Protein AF-A0A9D6M4X8-F1 (afdb_monomer)

Nearest PDB structures (foldseek):
  9fea-assembly1_B  TM=7.790E-01  e=9.317E-05  Aquifex aeolicus VF5
  6q9k-assembly1_B  TM=7.749E-01  e=8.743E-05  Aquifex aeolicus VF5
  9fdv-assembly1_D  TM=7.765E-01  e=2.925E-04  Aquifex aeolicus VF5
  6saq-assembly1_B  TM=7.655E-01  e=7.587E-04  Aquifex aeolicus VF5
  9fij-assembly1_B  TM=6.099E-01  e=2.925E-04  Aquifex aeolicus VF5

Structure (mmCIF, N/CA/C/O backbone):
data_AF-A0A9D6M4X8-F1
#
_entry.id   AF-A0A9D6M4X8-F1
#
loop_
_atom_site.group_PDB
_atom_site.id
_atom_site.type_symbol
_atom_site.label_atom_id
_atom_site.label_alt_id
_atom_site.label_comp_id
_atom_site.label_asym_id
_atom_site.label_entity_id
_atom_site.label_seq_id
_atom_site.pdbx_PDB_ins_code
_atom_site.Cartn_x
_atom_site.Cartn_y
_atom_site.Cartn_z
_atom_site.occupancy
_atom_site.B_iso_or_equiv
_atom_site.auth_seq_id
_atom_site.auth_comp_id
_atom_site.auth_asym_id
_atom_site.auth_atom_id
_atom_site.pdbx_PDB_model_num
ATOM 1 N N . MET A 1 1 ? 18.878 3.592 -9.460 1.00 72.81 1 MET A N 1
ATOM 2 C CA . MET A 1 1 ? 18.125 2.323 -9.437 1.00 72.81 1 MET A CA 1
ATOM 3 C C . MET A 1 1 ? 16.882 2.547 -10.266 1.00 72.81 1 MET A C 1
ATOM 5 O O . MET A 1 1 ? 16.084 3.409 -9.906 1.00 72.81 1 MET A O 1
ATOM 9 N N . LYS A 1 2 ? 16.748 1.809 -11.372 1.00 79.19 2 LYS A N 1
ATOM 10 C CA . LYS A 1 2 ? 15.579 1.917 -12.241 1.00 79.19 2 LYS A CA 1
ATOM 11 C C . LYS A 1 2 ? 14.347 1.448 -11.475 1.00 79.19 2 LYS A C 1
ATOM 13 O O . LYS A 1 2 ? 14.384 0.386 -10.856 1.00 79.19 2 LYS A O 1
ATOM 18 N N . VAL A 1 3 ? 13.289 2.245 -11.506 1.00 86.50 3 VAL A N 1
ATOM 19 C CA . VAL A 1 3 ? 12.019 1.927 -10.846 1.00 86.50 3 VAL A CA 1
ATOM 20 C C . VAL A 1 3 ? 10.946 1.694 -11.895 1.00 86.50 3 VAL A C 1
ATOM 22 O O . VAL A 1 3 ? 10.980 2.311 -12.953 1.00 86.50 3 VAL A O 1
ATOM 25 N N . LEU A 1 4 ? 9.989 0.818 -11.619 1.00 89.12 4 LEU A N 1
ATOM 26 C CA . LEU A 1 4 ? 8.784 0.695 -12.436 1.00 89.12 4 LEU A CA 1
ATOM 27 C C . LEU A 1 4 ? 7.808 1.831 -12.112 1.00 89.12 4 LEU A C 1
ATOM 29 O O . LEU A 1 4 ? 7.260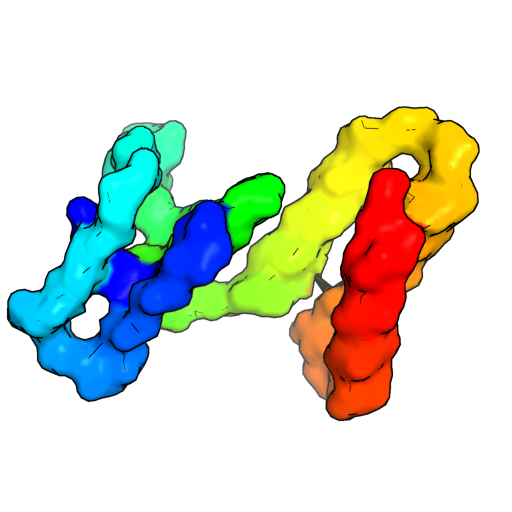 2.463 -13.011 1.00 89.12 4 LEU A O 1
ATOM 33 N N . PHE A 1 5 ? 7.615 2.092 -10.819 1.00 90.81 5 PHE A N 1
ATOM 34 C CA . PHE A 1 5 ? 6.752 3.149 -10.308 1.00 90.81 5 PHE A CA 1
ATOM 35 C C . PHE A 1 5 ? 7.309 3.682 -8.984 1.00 90.81 5 PHE A C 1
ATOM 37 O O . PHE A 1 5 ? 7.840 2.914 -8.183 1.00 90.81 5 PHE A O 1
ATOM 44 N N . SER A 1 6 ? 7.178 4.977 -8.730 1.00 90.56 6 SER A N 1
ATOM 45 C CA . SER A 1 6 ? 7.515 5.604 -7.454 1.00 90.56 6 SER A CA 1
ATOM 46 C C . SER A 1 6 ? 6.568 6.765 -7.188 1.00 90.56 6 SER A C 1
ATOM 48 O O . SER A 1 6 ? 6.285 7.531 -8.103 1.00 90.56 6 SER A O 1
ATOM 50 N N . SER A 1 7 ? 6.128 6.906 -5.940 1.00 90.31 7 SER A N 1
ATOM 51 C CA . SER A 1 7 ? 5.439 8.099 -5.427 1.00 90.31 7 SER A CA 1
ATOM 52 C C . SER A 1 7 ? 6.212 8.772 -4.291 1.00 90.31 7 SER A C 1
ATOM 54 O O . SER A 1 7 ? 5.628 9.432 -3.434 1.00 90.31 7 SER A O 1
ATOM 56 N N . TRP A 1 8 ? 7.511 8.494 -4.211 1.00 89.88 8 TRP A N 1
ATOM 57 C CA . TRP A 1 8 ? 8.339 8.858 -3.075 1.00 89.88 8 TRP A CA 1
ATOM 58 C C . TRP A 1 8 ? 8.512 10.377 -2.946 1.00 89.88 8 TRP A C 1
ATOM 60 O O . TRP A 1 8 ? 8.930 11.019 -3.904 1.00 89.88 8 TRP A O 1
ATOM 70 N N . ASN A 1 9 ? 8.267 10.932 -1.753 1.00 87.38 9 ASN A N 1
ATOM 71 C CA . ASN A 1 9 ? 8.346 12.374 -1.465 1.00 87.38 9 ASN A CA 1
ATOM 72 C C . ASN A 1 9 ? 7.529 13.231 -2.453 1.00 87.38 9 ASN A C 1
ATOM 74 O O . ASN A 1 9 ? 8.021 14.246 -2.939 1.00 87.38 9 ASN A O 1
ATOM 78 N N . ASP A 1 10 ? 6.313 12.790 -2.782 1.00 85.50 10 ASP A N 1
ATOM 79 C CA . ASP A 1 10 ? 5.391 13.470 -3.705 1.00 85.50 10 ASP A CA 1
ATOM 80 C C . ASP A 1 10 ? 5.885 13.570 -5.165 1.00 85.50 10 ASP A C 1
ATOM 82 O O . ASP A 1 10 ? 5.215 14.151 -6.022 1.00 85.50 10 ASP A O 1
ATOM 86 N N . GLU A 1 11 ? 7.018 12.945 -5.496 1.00 87.50 11 GLU A N 1
ATOM 87 C CA . GLU A 1 11 ? 7.514 12.839 -6.865 1.00 87.50 11 GLU A CA 1
ATOM 88 C C . GLU A 1 11 ? 7.020 11.543 -7.515 1.00 87.50 11 GLU A C 1
ATOM 90 O O . GLU A 1 11 ? 7.431 10.430 -7.163 1.00 87.50 11 GLU A O 1
ATOM 95 N N . ILE A 1 12 ? 6.139 11.694 -8.507 1.00 89.56 12 ILE A N 1
ATOM 96 C CA . ILE A 1 12 ? 5.613 10.573 -9.284 1.00 89.56 12 ILE A CA 1
ATOM 97 C C . ILE A 1 12 ? 6.565 10.240 -10.434 1.00 89.56 12 ILE A C 1
ATOM 99 O O . ILE A 1 12 ? 6.797 11.046 -11.338 1.00 89.56 12 ILE A O 1
ATOM 103 N N . ILE A 1 13 ? 7.066 9.007 -10.433 1.00 89.94 13 ILE A N 1
ATOM 104 C CA . ILE A 1 13 ? 7.772 8.402 -11.562 1.00 89.94 13 ILE A CA 1
ATOM 105 C C . ILE A 1 13 ? 6.980 7.183 -11.985 1.00 89.94 13 ILE A C 1
ATOM 107 O O . ILE A 1 13 ? 6.790 6.260 -11.201 1.00 89.94 13 ILE A O 1
ATOM 111 N N . ASP A 1 14 ? 6.554 7.171 -13.238 1.00 90.50 14 ASP A N 1
ATOM 112 C CA . ASP A 1 14 ? 5.807 6.070 -13.818 1.00 90.50 14 ASP A CA 1
ATOM 113 C C . ASP A 1 14 ? 6.475 5.640 -15.122 1.00 90.50 14 ASP A C 1
ATOM 115 O O . ASP A 1 14 ? 6.465 6.372 -16.112 1.00 90.50 14 ASP A O 1
ATOM 119 N N . ASN A 1 15 ? 7.099 4.466 -15.095 1.00 89.44 15 ASN A N 1
ATOM 120 C CA . ASN A 1 15 ? 7.742 3.855 -16.253 1.00 89.44 15 ASN A CA 1
ATOM 121 C C . ASN A 1 15 ? 6.905 2.683 -16.807 1.00 89.44 15 ASN A C 1
ATOM 123 O O . ASN A 1 15 ? 7.390 1.917 -17.646 1.00 89.44 15 ASN A O 1
ATOM 127 N N . ARG A 1 16 ? 5.652 2.509 -16.356 1.00 87.69 16 ARG A N 1
ATOM 128 C CA . ARG A 1 16 ? 4.757 1.464 -16.872 1.00 87.69 16 ARG A CA 1
ATOM 129 C C . ARG A 1 16 ? 4.503 1.697 -18.363 1.00 87.69 16 ARG A C 1
ATOM 131 O O . ARG A 1 16 ? 4.151 2.793 -18.783 1.00 87.69 16 ARG A O 1
ATOM 138 N N . GLY A 1 17 ? 4.700 0.658 -19.173 1.00 83.69 17 GLY A N 1
ATOM 139 C CA . GLY A 1 17 ? 4.539 0.731 -20.630 1.00 83.69 17 GLY A CA 1
ATOM 140 C C . GLY A 1 17 ? 5.670 1.447 -21.380 1.00 83.69 17 GLY A C 1
ATOM 141 O O . GLY A 1 17 ? 5.636 1.485 -22.608 1.00 83.69 17 GLY A O 1
ATOM 142 N N . ALA A 1 18 ? 6.679 1.978 -20.682 1.00 83.75 18 ALA A N 1
ATOM 143 C CA . ALA A 1 18 ? 7.870 2.551 -21.301 1.00 83.75 18 ALA A CA 1
ATOM 144 C C . ALA A 1 18 ? 8.934 1.475 -21.566 1.00 83.75 18 ALA A C 1
ATOM 146 O O . ALA A 1 18 ? 9.047 0.491 -20.829 1.00 83.75 18 ALA A O 1
ATOM 147 N N . ASP A 1 19 ? 9.762 1.695 -22.589 1.00 81.00 19 ASP A N 1
ATOM 148 C CA . ASP A 1 19 ? 10.882 0.808 -22.902 1.00 81.00 19 ASP A CA 1
ATOM 149 C C . ASP A 1 19 ? 11.875 0.741 -21.717 1.00 81.00 19 ASP A C 1
ATOM 151 O O . ASP A 1 19 ? 12.276 1.801 -21.215 1.00 81.00 19 ASP A O 1
ATOM 155 N N . PRO A 1 20 ? 12.315 -0.455 -21.271 1.00 77.06 20 PRO A N 1
ATOM 156 C CA . PRO A 1 20 ? 13.246 -0.620 -20.147 1.00 77.06 20 PRO A CA 1
ATOM 157 C C . PRO A 1 20 ? 14.561 0.164 -20.260 1.00 77.06 20 PRO A C 1
ATOM 159 O O . PRO A 1 20 ? 15.181 0.498 -19.240 1.00 77.06 20 PRO A O 1
ATOM 162 N N . ALA A 1 21 ? 15.018 0.485 -21.472 1.00 79.88 21 ALA A N 1
ATOM 163 C CA . ALA A 1 21 ? 16.195 1.321 -21.690 1.00 79.88 21 ALA A CA 1
ATOM 164 C C . ALA A 1 21 ? 15.966 2.778 -21.250 1.00 79.88 21 ALA A C 1
ATOM 166 O O . ALA A 1 21 ? 16.912 3.427 -20.809 1.00 79.88 21 ALA A O 1
ATOM 167 N N . SER A 1 22 ? 14.720 3.255 -21.299 1.00 82.06 22 SER A N 1
ATOM 168 C CA . SER A 1 22 ? 14.314 4.641 -21.017 1.00 82.06 22 SER A CA 1
ATOM 169 C C . SER A 1 22 ? 13.900 4.914 -19.566 1.00 82.06 22 SER A C 1
ATOM 171 O O . SER A 1 22 ? 13.601 6.057 -19.219 1.00 82.06 22 SER A O 1
ATOM 173 N N . TRP A 1 23 ? 13.873 3.884 -18.713 1.00 83.88 23 TRP A N 1
ATOM 174 C CA . TRP A 1 23 ? 13.391 4.009 -17.338 1.00 83.88 23 TRP A CA 1
ATOM 175 C C . TRP A 1 23 ? 14.210 5.008 -16.529 1.00 83.88 23 TRP A C 1
ATOM 177 O O . TRP A 1 23 ? 15.435 4.899 -16.426 1.00 83.88 23 TRP A O 1
ATOM 187 N N . LYS A 1 24 ? 13.493 5.947 -15.911 1.00 78.62 24 LYS A N 1
ATOM 188 C CA . LYS A 1 24 ? 14.061 6.929 -14.990 1.00 78.62 24 LYS A CA 1
ATOM 189 C C . LYS A 1 24 ? 14.428 6.275 -13.657 1.00 78.62 24 LYS A C 1
ATOM 191 O O . LYS A 1 24 ? 13.724 5.389 -13.167 1.00 78.62 24 LYS A O 1
ATOM 196 N N . ASP A 1 25 ? 15.522 6.740 -13.066 1.00 77.75 25 ASP A N 1
ATOM 197 C CA . ASP A 1 25 ? 15.905 6.389 -11.701 1.00 77.75 25 ASP A CA 1
ATOM 198 C C . ASP A 1 25 ? 15.048 7.149 -10.678 1.00 77.75 25 ASP A C 1
ATOM 200 O O . ASP A 1 25 ? 14.690 8.304 -10.904 1.00 77.75 25 ASP A O 1
ATOM 204 N N . ALA A 1 26 ? 14.760 6.527 -9.528 1.00 69.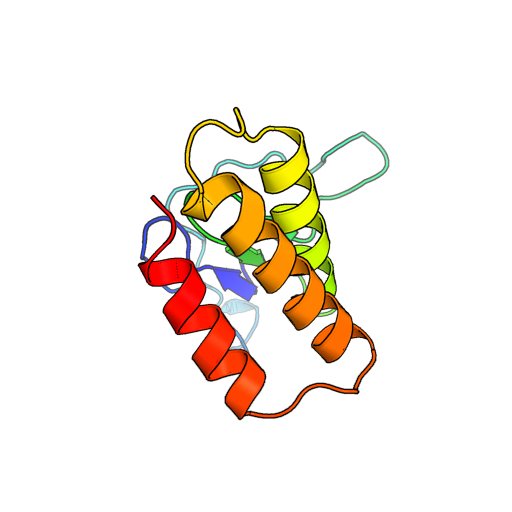31 26 ALA A N 1
ATOM 205 C CA . ALA A 1 26 ? 14.160 7.245 -8.404 1.00 69.31 26 ALA A CA 1
ATOM 206 C C . ALA A 1 26 ? 15.187 8.201 -7.751 1.00 69.31 26 ALA A C 1
ATOM 208 O O . ALA A 1 26 ? 16.278 7.750 -7.388 1.00 69.31 26 ALA A O 1
ATOM 209 N N . PRO A 1 27 ? 14.862 9.495 -7.571 1.00 62.69 27 PRO A N 1
ATOM 210 C CA . PRO A 1 27 ? 15.845 10.543 -7.283 1.00 62.69 27 PRO A CA 1
ATOM 211 C C . PRO A 1 27 ? 16.416 10.553 -5.858 1.00 62.69 27 PRO A C 1
ATOM 213 O O . PRO A 1 27 ? 17.433 11.204 -5.636 1.00 62.69 27 PRO A O 1
ATOM 216 N N . VAL A 1 28 ? 15.831 9.844 -4.882 1.00 61.62 28 VAL A N 1
ATOM 217 C CA . VAL A 1 28 ? 16.180 10.087 -3.463 1.00 61.62 28 VAL A CA 1
ATOM 218 C C . VAL A 1 28 ? 16.414 8.822 -2.626 1.00 61.62 28 VAL A C 1
ATOM 220 O O . VAL A 1 28 ? 17.025 8.903 -1.559 1.00 61.62 28 VAL A O 1
ATOM 223 N N . LEU A 1 29 ? 16.023 7.630 -3.090 1.00 66.50 29 LEU A N 1
ATOM 224 C CA . LEU A 1 29 ? 16.092 6.429 -2.251 1.00 66.50 29 LEU A CA 1
ATOM 225 C C . LEU A 1 29 ? 17.311 5.546 -2.546 1.00 66.50 29 LEU A C 1
ATOM 227 O O . LEU A 1 29 ? 17.360 4.818 -3.538 1.00 66.50 29 LEU A O 1
ATOM 231 N N . LYS A 1 30 ? 18.284 5.562 -1.628 1.00 71.50 30 LYS A N 1
ATOM 232 C CA . LYS A 1 30 ? 19.374 4.576 -1.565 1.00 71.50 30 LYS A CA 1
ATOM 233 C C . LYS A 1 30 ? 18.933 3.376 -0.728 1.00 71.50 30 LYS A C 1
ATOM 235 O O . LYS A 1 30 ? 19.380 3.211 0.403 1.00 71.50 30 LYS A O 1
ATOM 240 N N . LEU A 1 31 ? 18.028 2.563 -1.267 1.00 72.00 31 LEU A N 1
ATOM 241 C CA . LEU A 1 31 ? 17.767 1.249 -0.680 1.00 72.00 31 LEU A CA 1
ATOM 242 C C . LEU A 1 31 ? 18.924 0.300 -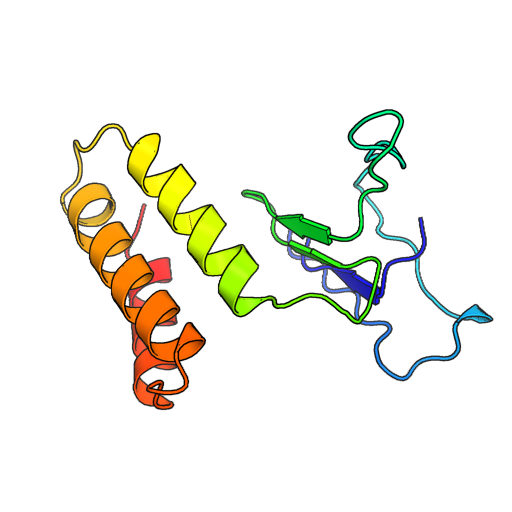1.015 1.00 72.00 31 LEU A C 1
ATOM 244 O O . LEU A 1 31 ? 19.460 0.375 -2.126 1.00 72.00 31 LEU A O 1
ATOM 248 N N . PRO A 1 32 ? 19.315 -0.595 -0.092 1.00 73.69 32 PRO A N 1
ATOM 249 C CA . PRO A 1 32 ? 20.152 -1.725 -0.465 1.00 73.69 32 PRO A CA 1
ATOM 250 C C . PRO A 1 32 ? 19.415 -2.572 -1.513 1.00 73.69 32 PRO A C 1
ATOM 252 O O . PRO A 1 32 ? 18.189 -2.647 -1.510 1.00 73.69 32 PRO A O 1
ATOM 255 N N . ALA A 1 33 ? 20.149 -3.199 -2.432 1.00 70.06 33 ALA A N 1
ATOM 256 C CA . ALA A 1 33 ? 19.537 -4.088 -3.427 1.00 70.06 33 ALA A CA 1
ATOM 257 C C . ALA A 1 33 ? 18.916 -5.341 -2.775 1.00 70.06 33 ALA A C 1
ATOM 259 O O . ALA A 1 33 ? 17.943 -5.905 -3.276 1.00 70.06 33 ALA A O 1
ATOM 260 N N . GLU A 1 34 ? 19.464 -5.729 -1.627 1.00 76.31 34 GLU A N 1
ATOM 261 C CA . GLU A 1 34 ? 19.138 -6.928 -0.867 1.00 76.31 34 GLU A CA 1
ATOM 262 C C . GLU A 1 34 ? 18.571 -6.528 0.500 1.00 76.31 34 GLU A C 1
ATOM 264 O O . GLU A 1 34 ? 19.137 -5.680 1.196 1.00 76.31 34 GLU A O 1
ATOM 269 N N . PHE A 1 35 ? 17.439 -7.123 0.877 1.00 77.06 35 PHE A N 1
ATOM 270 C CA . PHE A 1 35 ? 16.904 -7.039 2.238 1.00 77.06 35 PHE A CA 1
ATOM 271 C C . PHE A 1 35 ? 17.688 -7.970 3.172 1.00 77.06 35 PHE A C 1
ATOM 273 O O . PHE A 1 35 ? 18.075 -7.587 4.274 1.00 77.06 35 PHE A O 1
ATOM 280 N N . ASP A 1 36 ? 17.976 -9.172 2.679 1.00 79.88 36 ASP A N 1
ATOM 281 C CA . ASP A 1 36 ? 18.919 -10.136 3.233 1.00 79.88 36 ASP A CA 1
ATOM 282 C C . ASP A 1 36 ? 19.610 -10.882 2.074 1.00 79.88 36 ASP A C 1
ATOM 284 O O . ASP A 1 36 ? 19.287 -10.655 0.908 1.00 79.88 36 ASP A O 1
ATOM 288 N N . ARG A 1 37 ? 20.559 -11.778 2.379 1.00 75.44 37 ARG A N 1
ATOM 289 C CA . ARG A 1 37 ? 21.375 -12.478 1.365 1.00 75.44 37 ARG A CA 1
ATOM 290 C C . ARG A 1 37 ? 20.568 -13.309 0.358 1.00 75.44 37 ARG A C 1
ATOM 292 O O . ARG A 1 37 ? 21.117 -13.680 -0.675 1.00 75.44 37 ARG A O 1
ATOM 299 N N . GLU A 1 38 ? 19.320 -13.655 0.665 1.00 80.88 38 GLU A N 1
ATOM 300 C CA . GLU A 1 38 ? 18.469 -14.504 -0.175 1.00 80.88 38 GLU A CA 1
ATOM 301 C C . GLU A 1 38 ? 17.321 -13.710 -0.823 1.00 80.88 38 GLU A C 1
ATOM 303 O O . GLU A 1 38 ? 16.774 -14.129 -1.846 1.00 80.88 38 GLU A O 1
ATOM 308 N N . ASN A 1 39 ? 16.987 -12.535 -0.279 1.00 78.31 39 ASN A N 1
ATOM 309 C CA . ASN A 1 39 ? 15.829 -11.743 -0.672 1.00 78.31 39 ASN A CA 1
ATOM 310 C C . ASN A 1 39 ? 16.228 -10.380 -1.249 1.00 78.31 39 ASN A C 1
ATOM 312 O O . ASN A 1 39 ? 16.556 -9.430 -0.535 1.00 78.31 39 ASN A O 1
ATOM 316 N N . ASN A 1 40 ? 16.100 -10.256 -2.570 1.00 83.62 40 ASN A N 1
ATOM 317 C CA . ASN A 1 40 ? 16.178 -8.968 -3.258 1.00 83.62 40 ASN A CA 1
ATOM 318 C C . ASN A 1 40 ? 14.944 -8.109 -2.960 1.00 83.62 40 ASN A C 1
ATOM 320 O O . ASN A 1 40 ? 13.816 -8.611 -2.948 1.00 83.62 40 ASN A O 1
ATOM 324 N N . ILE A 1 41 ? 15.137 -6.797 -2.818 1.00 84.50 41 ILE A N 1
ATOM 325 C CA . ILE A 1 41 ? 14.016 -5.861 -2.691 1.00 84.50 41 ILE A CA 1
ATOM 326 C C . ILE A 1 41 ? 13.308 -5.752 -4.046 1.00 84.50 41 ILE A C 1
ATOM 328 O O . ILE A 1 41 ? 13.931 -5.506 -5.077 1.00 84.50 41 ILE A O 1
ATOM 332 N N . THR A 1 42 ? 11.990 -5.948 -4.055 1.00 86.94 42 THR A N 1
ATOM 333 C CA . THR A 1 42 ? 11.148 -5.855 -5.264 1.00 86.94 42 THR A CA 1
ATOM 334 C C . THR A 1 42 ? 10.152 -4.701 -5.204 1.00 86.94 42 THR A C 1
ATOM 336 O O . THR A 1 42 ? 9.759 -4.164 -6.241 1.00 86.94 42 THR A O 1
ATOM 339 N N . ALA A 1 43 ? 9.775 -4.298 -3.996 1.00 89.25 43 ALA A N 1
ATOM 340 C CA . ALA A 1 43 ? 8.943 -3.147 -3.710 1.00 89.25 43 ALA A CA 1
ATOM 341 C C . ALA A 1 43 ? 9.227 -2.647 -2.290 1.00 89.25 43 ALA A C 1
ATOM 343 O O . ALA A 1 43 ? 9.712 -3.395 -1.439 1.00 89.25 43 ALA A O 1
ATOM 344 N N . PHE A 1 44 ? 8.912 -1.384 -2.035 1.00 89.12 44 PHE A N 1
ATOM 345 C CA . PHE A 1 44 ? 9.076 -0.746 -0.739 1.00 89.12 44 PHE A CA 1
ATOM 346 C C . PHE A 1 44 ? 7.928 0.230 -0.478 1.00 89.12 44 PHE A C 1
ATOM 348 O O . PHE A 1 44 ? 7.510 0.952 -1.381 1.00 89.12 44 PHE A O 1
ATOM 355 N N . MET A 1 45 ? 7.411 0.239 0.750 1.00 90.94 45 MET A N 1
ATOM 356 C CA . MET A 1 45 ? 6.392 1.176 1.228 1.00 90.94 45 MET A CA 1
ATOM 357 C C . MET A 1 45 ? 6.884 1.798 2.520 1.00 90.94 45 MET A C 1
ATOM 359 O O . MET A 1 45 ? 7.382 1.097 3.402 1.00 90.94 45 MET A O 1
ATOM 363 N N . GLY A 1 46 ? 6.699 3.102 2.646 1.00 87.62 46 GLY A N 1
ATOM 364 C CA . GLY A 1 46 ? 6.951 3.817 3.881 1.00 87.62 46 GLY A CA 1
ATOM 365 C C . GLY A 1 46 ? 6.106 5.076 3.963 1.00 87.62 46 GLY A C 1
ATOM 366 O O . GLY A 1 46 ? 5.264 5.341 3.110 1.00 87.62 46 GLY A O 1
ATOM 367 N N . TRP A 1 47 ? 6.377 5.877 4.988 1.00 85.50 47 TRP A N 1
ATOM 368 C CA . TRP A 1 47 ? 5.686 7.144 5.234 1.00 85.50 47 TRP A CA 1
ATOM 369 C C . TRP A 1 47 ? 5.777 8.130 4.066 1.00 85.50 47 TRP A C 1
ATOM 371 O O . TRP A 1 47 ? 4.846 8.887 3.838 1.00 85.50 47 TRP A O 1
ATOM 381 N N . SER A 1 48 ? 6.877 8.094 3.312 1.00 87.06 48 SER A N 1
ATOM 382 C CA . SER A 1 48 ? 7.105 8.971 2.160 1.00 87.06 48 SER A CA 1
ATOM 383 C C . SER A 1 48 ? 6.536 8.432 0.844 1.00 87.06 48 SER A C 1
ATOM 385 O O . SER A 1 48 ? 6.785 9.036 -0.193 1.00 87.06 48 SER A O 1
ATOM 387 N N . GLY A 1 49 ? 5.824 7.301 0.844 1.00 89.44 49 GLY A N 1
ATOM 388 C CA . GLY A 1 49 ? 5.189 6.740 -0.350 1.00 89.44 49 GLY A CA 1
ATOM 389 C C . GLY A 1 49 ? 5.647 5.324 -0.692 1.00 89.44 49 GLY A C 1
ATOM 390 O O . GLY A 1 49 ? 6.137 4.574 0.159 1.00 89.44 49 GLY A O 1
ATOM 391 N N . ILE A 1 50 ? 5.458 4.946 -1.958 1.00 91.06 50 ILE A N 1
ATOM 392 C CA . ILE A 1 50 ? 5.758 3.602 -2.465 1.00 91.06 50 ILE A CA 1
ATOM 393 C C . ILE A 1 50 ? 6.788 3.631 -3.586 1.00 91.06 50 ILE A C 1
ATOM 395 O O . ILE A 1 50 ? 6.842 4.574 -4.372 1.00 91.06 50 ILE A O 1
ATOM 399 N N . ILE A 1 51 ? 7.572 2.561 -3.684 1.00 90.31 51 ILE A N 1
ATOM 400 C CA . ILE A 1 51 ? 8.482 2.288 -4.794 1.00 90.31 51 ILE A CA 1
ATOM 401 C C . ILE A 1 51 ? 8.269 0.852 -5.252 1.00 90.31 51 ILE A C 1
ATOM 403 O O . ILE A 1 51 ? 8.333 -0.080 -4.453 1.00 90.31 51 ILE A O 1
ATOM 407 N N . LEU A 1 52 ? 8.053 0.670 -6.549 1.00 90.44 52 LEU A N 1
ATOM 408 C CA . LEU A 1 52 ? 7.942 -0.624 -7.210 1.00 90.44 52 LEU A CA 1
ATOM 409 C C . LEU A 1 52 ? 9.127 -0.789 -8.157 1.00 90.44 52 LEU A C 1
ATOM 411 O O . LEU A 1 52 ? 9.371 0.062 -9.013 1.00 90.44 52 LEU A O 1
ATOM 415 N N . LEU A 1 53 ? 9.863 -1.888 -8.013 1.00 87.06 53 LEU A N 1
ATOM 416 C CA . LEU A 1 53 ? 10.998 -2.238 -8.877 1.00 87.06 53 LEU A CA 1
ATOM 417 C C . LEU A 1 53 ? 10.617 -3.307 -9.905 1.00 87.06 53 LEU A C 1
ATOM 419 O O . LEU A 1 53 ? 11.267 -3.429 -10.940 1.00 87.06 53 LEU A O 1
ATOM 423 N N . LYS A 1 54 ? 9.565 -4.080 -9.613 1.00 85.88 54 LYS A N 1
ATOM 424 C CA . LYS A 1 54 ? 9.019 -5.140 -10.465 1.00 85.88 54 LYS A CA 1
ATOM 425 C C . LYS A 1 54 ? 7.507 -4.983 -10.622 1.00 85.88 54 LYS A C 1
ATOM 427 O O . LYS A 1 54 ? 6.858 -4.329 -9.810 1.00 85.88 54 LYS A O 1
ATOM 432 N N . ASP A 1 55 ? 6.972 -5.601 -11.665 1.00 85.62 55 ASP A N 1
ATOM 433 C CA . ASP A 1 55 ? 5.554 -5.601 -12.041 1.00 85.62 55 ASP A CA 1
ATOM 434 C C . ASP A 1 55 ? 4.717 -6.647 -11.288 1.00 85.62 55 ASP A C 1
ATOM 436 O O . ASP A 1 55 ? 3.532 -6.435 -11.047 1.00 85.62 55 ASP A O 1
ATOM 440 N N . ASN A 1 56 ? 5.329 -7.752 -10.860 1.00 88.06 56 ASN A N 1
ATOM 441 C CA . ASN A 1 56 ? 4.656 -8.826 -10.131 1.00 88.06 56 ASN A CA 1
ATOM 442 C C . ASN A 1 56 ? 4.501 -8.523 -8.626 1.00 88.06 56 ASN A C 1
ATOM 444 O O . ASN A 1 56 ? 5.027 -9.250 -7.780 1.00 88.06 56 ASN A O 1
ATOM 448 N N . ILE A 1 57 ? 3.827 -7.419 -8.289 1.00 89.56 57 ILE A N 1
ATOM 449 C CA . ILE A 1 57 ? 3.582 -6.992 -6.905 1.00 89.56 57 ILE A CA 1
ATOM 450 C C . ILE A 1 57 ? 2.093 -6.731 -6.699 1.00 89.56 57 ILE A C 1
ATOM 452 O O . ILE A 1 57 ? 1.485 -5.915 -7.389 1.00 89.56 57 ILE A O 1
ATOM 456 N N . ASN A 1 58 ? 1.508 -7.385 -5.695 1.00 91.00 58 AS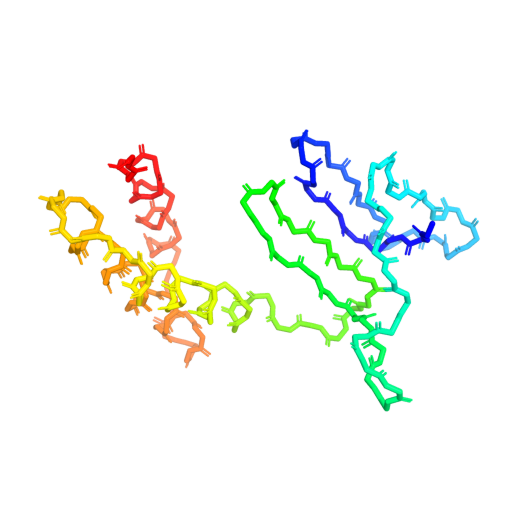N A N 1
ATOM 457 C CA . ASN A 1 58 ? 0.152 -7.081 -5.257 1.00 91.00 58 ASN A CA 1
ATOM 458 C C . ASN A 1 58 ? 0.171 -5.849 -4.336 1.00 91.00 58 ASN A C 1
ATOM 460 O O . ASN A 1 58 ? 0.460 -5.948 -3.143 1.00 91.00 58 ASN A O 1
ATOM 464 N N . ILE A 1 59 ? -0.141 -4.684 -4.907 1.00 91.69 59 ILE A N 1
ATOM 465 C CA . ILE A 1 59 ? -0.143 -3.398 -4.192 1.00 91.69 59 ILE A CA 1
ATOM 466 C C . ILE A 1 59 ? -1.199 -3.387 -3.075 1.00 91.69 59 ILE A C 1
ATOM 468 O O . ILE A 1 59 ? -0.960 -2.821 -2.012 1.00 91.69 59 ILE A O 1
ATOM 472 N N . VAL A 1 60 ? -2.343 -4.050 -3.270 1.00 92.62 60 VAL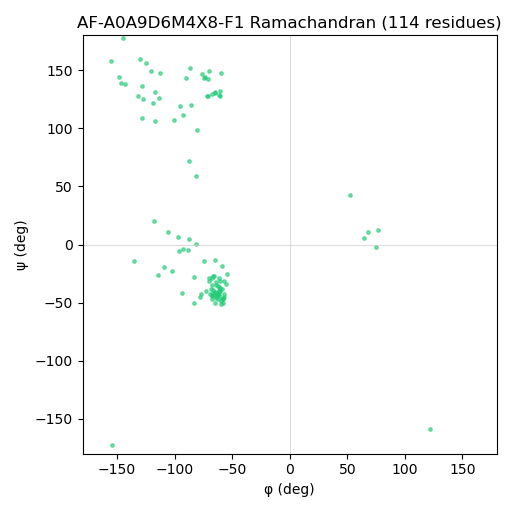 A N 1
ATOM 473 C CA . VAL A 1 60 ? 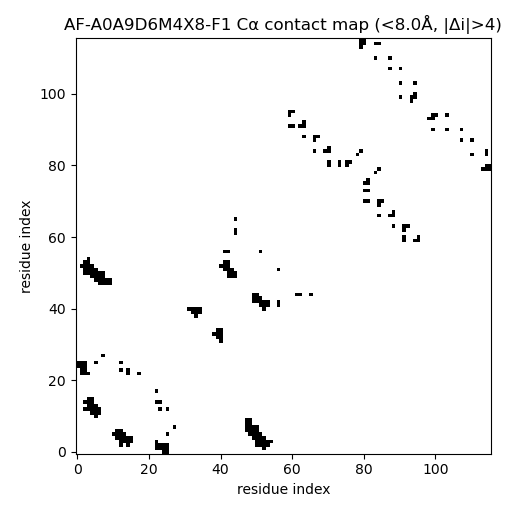-3.413 -4.098 -2.262 1.0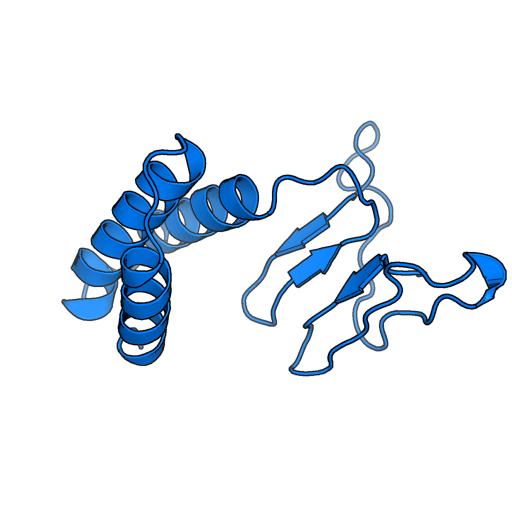0 92.62 60 VAL A CA 1
ATOM 474 C C . VAL A 1 60 ? -2.967 -4.890 -1.030 1.00 92.62 60 VAL A C 1
ATOM 476 O O . VAL A 1 60 ? -3.153 -4.425 0.096 1.00 92.62 60 VAL A O 1
ATOM 479 N N . ASP A 1 61 ? -2.323 -6.047 -1.220 1.00 91.50 61 ASP A N 1
ATOM 480 C CA . ASP A 1 61 ? -1.745 -6.830 -0.111 1.00 91.50 61 ASP A CA 1
ATOM 481 C C . ASP A 1 61 ? -0.653 -6.030 0.617 1.00 91.50 61 ASP A C 1
ATOM 483 O O . ASP A 1 61 ? -0.631 -5.959 1.845 1.00 91.50 61 ASP A O 1
ATOM 487 N N . MET A 1 62 ? 0.203 -5.335 -0.135 1.00 92.38 62 MET A N 1
ATOM 488 C CA . MET A 1 62 ? 1.245 -4.467 0.416 1.00 92.38 62 MET A CA 1
ATOM 489 C C . MET A 1 62 ? 0.665 -3.344 1.295 1.00 92.38 62 MET A C 1
ATOM 491 O O . MET A 1 62 ? 1.098 -3.186 2.438 1.00 92.38 62 MET A O 1
ATOM 495 N N . CYS A 1 63 ? -0.360 -2.626 0.819 1.00 93.69 63 CYS A N 1
ATOM 496 C CA . CYS A 1 63 ? -1.078 -1.615 1.606 1.00 93.69 63 CYS A CA 1
ATOM 497 C C . CYS A 1 63 ? -1.745 -2.219 2.851 1.00 93.69 63 CYS A C 1
ATOM 499 O O . CYS A 1 63 ? -1.708 -1.620 3.928 1.00 93.69 63 CYS A O 1
ATOM 501 N N . THR A 1 64 ? -2.330 -3.414 2.721 1.00 92.69 64 THR A N 1
ATOM 502 C CA . THR A 1 64 ? -2.993 -4.124 3.828 1.00 92.69 64 THR A CA 1
ATOM 503 C C . THR A 1 64 ? -2.003 -4.448 4.946 1.00 92.69 64 THR A C 1
ATOM 505 O O . THR A 1 64 ? -2.259 -4.155 6.114 1.00 92.69 64 THR A O 1
ATOM 508 N N . ARG A 1 65 ? -0.831 -4.990 4.603 1.00 91.69 65 ARG A N 1
ATOM 509 C CA . ARG A 1 65 ? 0.218 -5.297 5.588 1.00 91.69 65 ARG A CA 1
ATOM 510 C C . ARG A 1 65 ? 0.813 -4.040 6.214 1.00 91.69 65 ARG A C 1
ATOM 512 O O . ARG A 1 65 ? 1.158 -4.041 7.395 1.00 91.69 65 ARG A O 1
ATOM 519 N N . PHE A 1 66 ? 0.931 -2.964 5.441 1.00 92.38 66 PHE A N 1
ATOM 520 C CA . PHE A 1 66 ? 1.423 -1.693 5.958 1.00 92.38 66 PHE A CA 1
ATOM 521 C C . PHE A 1 66 ? 0.477 -1.107 7.006 1.00 92.38 66 PHE A C 1
ATOM 523 O O . PHE A 1 66 ? 0.925 -0.803 8.111 1.00 92.38 66 PHE A O 1
ATOM 530 N N . ILE A 1 67 ? -0.827 -1.015 6.716 1.00 91.12 67 ILE A N 1
ATOM 531 C CA . ILE A 1 67 ? -1.787 -0.459 7.680 1.00 91.12 67 ILE A CA 1
ATOM 532 C C . ILE A 1 67 ? -1.888 -1.320 8.946 1.00 91.12 67 ILE A C 1
ATOM 534 O O . ILE A 1 67 ? -2.041 -0.787 10.042 1.00 91.12 67 ILE A O 1
ATOM 538 N N . GLU A 1 68 ? -1.717 -2.637 8.824 1.00 90.75 68 GLU A N 1
ATOM 539 C CA . GLU A 1 68 ? -1.627 -3.553 9.967 1.00 90.75 68 GLU A CA 1
ATOM 540 C C . GLU A 1 68 ? -0.444 -3.242 10.864 1.00 90.75 68 GLU A C 1
ATOM 542 O O . GLU A 1 68 ? -0.573 -3.220 12.092 1.00 90.75 68 GLU A O 1
ATOM 547 N N . LYS A 1 69 ? 0.709 -2.958 10.257 1.00 90.81 69 LYS A N 1
ATOM 548 C CA . LYS A 1 69 ? 1.888 -2.582 11.021 1.00 90.81 69 LYS A CA 1
ATOM 549 C C . LYS A 1 69 ? 1.712 -1.209 11.665 1.00 90.81 69 LYS A C 1
ATOM 551 O O . LYS A 1 69 ? 2.020 -1.068 12.845 1.00 90.81 69 LYS A O 1
ATOM 556 N N . VAL A 1 70 ? 1.161 -0.237 10.937 1.00 89.31 70 VAL A N 1
ATOM 557 C CA . VAL A 1 70 ? 0.829 1.096 11.471 1.00 89.31 70 VAL A CA 1
ATOM 558 C C . VAL A 1 70 ? -0.125 0.988 12.661 1.00 89.31 70 VAL A C 1
ATOM 560 O O . VAL A 1 70 ? 0.081 1.651 13.673 1.00 89.31 70 VAL A O 1
ATOM 563 N N . GLN A 1 71 ? -1.134 0.121 12.584 1.00 87.75 71 GLN A N 1
ATOM 564 C CA . GLN A 1 71 ? -2.065 -0.110 13.684 1.00 87.75 71 GLN A CA 1
ATOM 565 C C . GLN A 1 71 ? -1.368 -0.729 14.904 1.00 87.75 71 GLN A C 1
ATOM 567 O O . GLN A 1 71 ? -1.609 -0.279 16.023 1.00 87.75 71 GLN A O 1
ATOM 572 N N . CYS A 1 72 ? -0.487 -1.717 14.702 1.00 87.75 72 CYS A N 1
ATOM 573 C CA . CYS A 1 72 ? 0.289 -2.332 15.786 1.00 87.75 72 CYS A CA 1
ATOM 574 C C . CYS A 1 72 ? 1.210 -1.333 16.501 1.00 87.75 72 CYS A C 1
ATOM 576 O O . CYS A 1 72 ? 1.393 -1.430 17.711 1.00 87.75 72 CYS A O 1
ATOM 578 N N . GLU A 1 73 ? 1.792 -0.391 15.758 1.00 87.31 73 GLU A N 1
ATOM 579 C CA . GLU A 1 73 ? 2.697 0.638 16.292 1.00 87.31 73 GLU A CA 1
ATOM 580 C C . GLU A 1 73 ? 1.950 1.896 16.776 1.00 87.31 73 GLU A C 1
ATOM 582 O O . GLU A 1 73 ? 2.551 2.815 17.338 1.00 87.31 73 GLU A O 1
ATOM 587 N N . SER A 1 74 ? 0.631 1.966 16.571 1.00 84.69 74 SER A N 1
ATOM 588 C CA . SER A 1 74 ? -0.174 3.111 16.986 1.00 84.69 74 SER A CA 1
ATOM 589 C C . SER A 1 74 ? -0.185 3.236 18.507 1.00 84.69 74 SER A C 1
ATOM 591 O O . SER A 1 74 ? -0.511 2.298 19.234 1.00 84.69 74 SER A O 1
ATOM 593 N N . CYS A 1 75 ? 0.072 4.445 19.015 1.00 86.25 75 CYS A N 1
ATOM 594 C CA . CYS A 1 75 ? -0.046 4.733 20.448 1.00 86.25 75 CYS A CA 1
ATOM 595 C C . CYS A 1 75 ? -1.492 4.624 20.971 1.00 86.25 75 CYS A C 1
ATOM 597 O O . CYS A 1 75 ? -1.722 4.665 22.182 1.00 86.25 75 CYS A O 1
ATOM 599 N N . GLY A 1 76 ? -2.476 4.562 20.064 1.00 83.19 76 GLY A N 1
ATOM 600 C CA . GLY A 1 76 ? -3.889 4.377 20.374 1.00 83.19 76 GLY A CA 1
ATOM 601 C C . GLY A 1 76 ? -4.559 5.547 21.097 1.00 83.19 76 GLY A C 1
ATOM 602 O O . GLY A 1 76 ? -5.678 5.370 21.574 1.00 83.19 76 GLY A O 1
ATOM 603 N N . LYS A 1 77 ? -3.919 6.718 21.217 1.00 86.56 77 LYS A N 1
ATOM 604 C CA . LYS A 1 77 ? -4.468 7.874 21.952 1.00 86.56 77 LYS A CA 1
ATOM 605 C C . LYS A 1 77 ? -5.623 8.561 21.220 1.00 86.56 77 LYS A C 1
ATOM 607 O O . LYS A 1 77 ? -6.586 8.964 21.864 1.00 86.56 77 LYS A O 1
ATOM 612 N N . CYS A 1 78 ? -5.531 8.699 19.899 1.00 88.12 78 CYS A N 1
ATOM 613 C CA . CYS A 1 78 ? -6.556 9.339 19.080 1.00 88.12 78 CYS A CA 1
ATOM 614 C C . CYS A 1 78 ? -7.598 8.324 18.582 1.00 88.12 78 CYS A C 1
ATOM 616 O O . CYS A 1 78 ? -7.279 7.181 18.247 1.00 88.12 78 CYS A O 1
ATOM 618 N N . TYR A 1 79 ? -8.864 8.752 18.519 1.00 84.19 79 TYR A N 1
ATOM 619 C CA . TYR A 1 79 ? -9.956 7.931 17.987 1.00 84.19 79 TYR A CA 1
ATOM 620 C C . TYR A 1 79 ? -9.751 7.627 16.497 1.00 84.19 79 TYR A C 1
ATOM 622 O O . TYR A 1 79 ? -9.921 6.483 16.079 1.00 84.19 79 TYR A O 1
ATOM 630 N N . SER A 1 80 ? -9.316 8.625 15.719 1.00 85.00 80 SER A N 1
ATOM 631 C CA . SER A 1 80 ? -8.959 8.493 14.300 1.00 85.00 80 SER A CA 1
ATOM 632 C C . SER A 1 80 ? -7.857 7.452 14.094 1.00 85.00 80 SER A C 1
ATOM 634 O O . SER A 1 80 ? -8.038 6.512 13.328 1.00 85.00 80 SER A O 1
ATOM 636 N N . GLY A 1 81 ? -6.759 7.530 14.847 1.00 84.25 81 GLY A N 1
ATOM 637 C CA . GLY A 1 81 ? -5.659 6.570 14.735 1.00 84.25 81 GLY A CA 1
ATOM 638 C C . GLY A 1 81 ? -5.987 5.165 15.249 1.00 84.25 81 GLY A C 1
ATOM 639 O O . GLY A 1 81 ? -5.421 4.198 14.746 1.00 84.25 81 GLY A O 1
ATOM 640 N N . ARG A 1 82 ? -6.899 5.012 16.222 1.00 85.19 82 ARG A N 1
ATOM 641 C CA . ARG A 1 82 ? -7.304 3.695 16.755 1.00 85.19 82 ARG A CA 1
ATOM 642 C C . ARG A 1 82 ? -8.372 3.014 15.895 1.00 85.19 82 ARG A C 1
ATOM 644 O O . ARG A 1 82 ? -8.247 1.835 15.582 1.00 85.19 82 ARG A O 1
ATOM 651 N N . ILE A 1 83 ? -9.445 3.735 15.568 1.00 88.94 83 ILE A N 1
ATOM 652 C CA . ILE A 1 83 ? -10.609 3.185 14.860 1.00 88.94 83 ILE A CA 1
ATOM 653 C C . ILE A 1 83 ? -10.478 3.389 13.354 1.00 88.94 83 ILE A C 1
ATOM 655 O O . ILE A 1 83 ? -10.760 2.464 12.599 1.00 88.94 83 ILE A O 1
ATOM 659 N N . GLY A 1 84 ? -10.017 4.556 12.904 1.00 90.50 84 GLY A N 1
ATOM 660 C CA . GLY A 1 84 ? -9.866 4.856 11.477 1.00 90.50 84 GLY A CA 1
ATOM 661 C C . GLY A 1 84 ? -8.937 3.869 10.774 1.00 90.50 84 GLY A C 1
ATOM 662 O O . GLY A 1 84 ? -9.325 3.285 9.765 1.00 90.50 84 GLY A O 1
ATOM 663 N N . THR A 1 85 ? -7.773 3.574 11.361 1.00 90.38 85 THR A N 1
ATOM 664 C CA . THR A 1 85 ? -6.833 2.574 10.817 1.00 90.38 85 THR A CA 1
ATOM 665 C C . THR A 1 85 ? -7.430 1.160 10.775 1.00 90.38 85 THR A C 1
ATOM 667 O O . THR A 1 85 ? -7.210 0.434 9.808 1.00 90.38 85 THR A O 1
ATOM 670 N N . ALA A 1 86 ? -8.261 0.784 11.756 1.00 90.56 86 ALA A N 1
ATOM 671 C CA . ALA A 1 86 ? -8.978 -0.496 11.761 1.00 90.56 86 ALA A CA 1
ATOM 672 C C . ALA A 1 86 ? -10.027 -0.579 10.637 1.00 90.56 86 ALA A C 1
ATOM 674 O O . ALA A 1 86 ? -10.197 -1.622 10.002 1.00 90.56 86 ALA A O 1
ATOM 675 N N . VAL A 1 87 ? -10.731 0.525 10.365 1.00 93.19 87 VAL A N 1
ATOM 676 C CA . VAL A 1 87 ? -11.685 0.604 9.251 1.00 93.19 87 VAL A CA 1
ATOM 677 C C . VAL A 1 87 ? -10.947 0.539 7.913 1.00 93.19 87 VAL A C 1
ATOM 679 O O . VAL A 1 87 ? -11.359 -0.232 7.048 1.00 93.19 87 VAL A O 1
ATOM 682 N N . MET A 1 88 ? -9.831 1.259 7.760 1.00 93.69 88 MET A N 1
ATOM 683 C CA . MET A 1 88 ? -8.987 1.175 6.561 1.00 93.69 88 MET A CA 1
ATOM 684 C C . MET A 1 88 ? -8.495 -0.252 6.313 1.00 93.69 88 MET A C 1
ATOM 686 O O . MET A 1 88 ? -8.611 -0.753 5.198 1.00 93.69 88 MET A O 1
ATOM 690 N N . GLN A 1 89 ? -8.013 -0.938 7.353 1.00 93.44 89 GLN A N 1
ATOM 691 C CA . GLN A 1 89 ? -7.605 -2.340 7.261 1.00 93.44 89 GLN A CA 1
ATOM 692 C C . GLN A 1 89 ? -8.755 -3.230 6.771 1.00 93.44 89 GLN A C 1
ATOM 694 O O . GLN A 1 89 ? -8.561 -4.068 5.890 1.00 93.44 89 GLN A O 1
ATOM 699 N N . LYS A 1 90 ? -9.967 -3.045 7.308 1.00 94.12 90 LYS A N 1
ATOM 700 C CA . LYS A 1 90 ? -11.143 -3.820 6.890 1.00 94.12 90 LYS A CA 1
ATOM 701 C C . LYS A 1 90 ? -11.499 -3.576 5.421 1.00 94.12 90 LYS A C 1
ATOM 703 O O . LYS A 1 90 ? -11.797 -4.536 4.714 1.00 94.12 90 LYS A O 1
ATOM 708 N N . LEU A 1 91 ? -11.455 -2.324 4.964 1.00 95.62 91 LEU A N 1
ATOM 709 C CA . LEU A 1 91 ? -11.711 -1.963 3.565 1.00 95.62 91 LEU A CA 1
ATOM 710 C C . LEU A 1 91 ? -10.651 -2.559 2.634 1.00 95.62 91 LEU A C 1
ATOM 712 O O . LEU A 1 91 ? -10.996 -3.194 1.642 1.00 95.62 91 LEU A O 1
ATOM 716 N N . LEU A 1 92 ? -9.370 -2.446 2.988 1.00 95.31 92 LEU A N 1
ATOM 717 C CA . LEU A 1 92 ? -8.276 -3.030 2.210 1.00 95.31 92 LEU A CA 1
ATOM 718 C C . LEU A 1 92 ? -8.385 -4.557 2.118 1.00 95.31 92 LEU A C 1
ATOM 720 O O . LEU A 1 92 ? -8.218 -5.111 1.035 1.00 95.31 92 LEU A O 1
ATOM 724 N N . ARG A 1 93 ? -8.766 -5.239 3.206 1.00 94.50 93 ARG A N 1
ATOM 725 C CA . ARG A 1 93 ? -9.038 -6.687 3.194 1.00 94.50 93 ARG A CA 1
ATOM 726 C C . ARG A 1 93 ? -10.235 -7.055 2.316 1.00 94.50 93 ARG A C 1
ATOM 728 O O . ARG A 1 93 ? -10.159 -8.035 1.582 1.00 94.50 93 ARG A O 1
ATOM 735 N N . LYS A 1 94 ? -11.315 -6.266 2.354 1.00 95.38 94 LYS A N 1
ATOM 736 C CA . LYS A 1 94 ? -12.478 -6.439 1.464 1.00 95.38 94 LYS A CA 1
ATOM 737 C C . LYS A 1 94 ? -12.053 -6.354 -0.007 1.00 95.38 94 LYS A C 1
ATOM 739 O O . LYS A 1 94 ? -12.383 -7.237 -0.795 1.00 95.38 94 LYS A O 1
ATOM 744 N N . ILE A 1 95 ? -11.255 -5.342 -0.358 1.00 95.25 95 ILE A N 1
ATOM 745 C CA . ILE A 1 95 ? -10.720 -5.160 -1.716 1.00 95.25 95 ILE A CA 1
ATOM 746 C C . ILE A 1 95 ? -9.782 -6.315 -2.092 1.00 95.25 95 ILE A C 1
ATOM 748 O O . ILE A 1 95 ? -9.911 -6.871 -3.180 1.00 95.25 95 ILE A O 1
ATOM 752 N N . ALA A 1 96 ? -8.885 -6.726 -1.191 1.00 91.94 96 ALA A N 1
ATOM 753 C CA . ALA A 1 96 ? -7.956 -7.834 -1.421 1.00 91.94 96 ALA A CA 1
ATOM 754 C C . ALA A 1 96 ? -8.669 -9.171 -1.693 1.00 91.94 96 ALA A C 1
ATOM 756 O O . ALA A 1 96 ? -8.167 -9.984 -2.465 1.00 91.94 96 ALA A O 1
ATOM 757 N N . ASN A 1 97 ? -9.849 -9.379 -1.102 1.00 93.75 97 ASN A N 1
ATOM 758 C CA . ASN A 1 97 ? -10.676 -10.571 -1.306 1.00 93.75 97 ASN A CA 1
ATOM 759 C C . ASN A 1 97 ? -11.529 -10.524 -2.588 1.00 93.75 97 ASN A C 1
ATOM 761 O O . ASN A 1 97 ? -12.279 -11.460 -2.852 1.00 93.75 97 ASN A O 1
ATOM 765 N N . GLY A 1 98 ? -11.445 -9.451 -3.382 1.00 93.75 98 GLY A N 1
ATOM 766 C CA . GLY A 1 98 ? -12.270 -9.278 -4.581 1.00 93.75 98 GLY A CA 1
ATOM 767 C C . GLY A 1 98 ? -13.719 -8.871 -4.292 1.00 93.75 98 GLY A C 1
ATOM 768 O O . GLY A 1 98 ? -14.549 -8.900 -5.193 1.00 93.75 98 GLY A O 1
ATOM 769 N N . GLU A 1 99 ? -14.025 -8.467 -3.057 1.00 95.75 99 GLU A N 1
ATOM 770 C CA . GLU A 1 99 ? -15.352 -7.995 -2.631 1.00 95.75 99 GLU A CA 1
ATOM 771 C C . GLU A 1 99 ? -15.451 -6.456 -2.641 1.00 95.75 99 GLU A C 1
ATOM 773 O O . GLU A 1 99 ? -16.422 -5.880 -2.151 1.00 95.75 99 GLU A O 1
ATOM 778 N N . GLY A 1 100 ? -14.415 -5.778 -3.140 1.00 94.00 100 GLY A N 1
ATOM 779 C CA . GLY A 1 100 ? -14.329 -4.322 -3.183 1.00 94.00 100 GLY A CA 1
ATOM 780 C C . GLY A 1 100 ? -15.285 -3.682 -4.190 1.00 94.00 100 GLY A C 1
ATOM 781 O O . GLY A 1 100 ? -15.578 -4.231 -5.249 1.00 94.00 100 GLY A O 1
ATOM 782 N N . GLU A 1 101 ? -15.727 -2.477 -3.864 1.00 95.50 101 GLU A N 1
ATOM 783 C CA . GLU A 1 101 ? -16.565 -1.607 -4.686 1.00 95.50 101 GLU A CA 1
ATOM 784 C C . GLU A 1 101 ? -15.876 -0.240 -4.847 1.00 95.50 101 GLU A C 1
ATOM 786 O O . GLU A 1 101 ? -15.102 0.167 -3.982 1.00 95.50 101 GLU A O 1
ATOM 791 N N . GLU A 1 102 ? -16.189 0.528 -5.898 1.00 93.31 102 GLU A N 1
ATOM 792 C CA . GLU A 1 102 ? -15.583 1.861 -6.110 1.00 9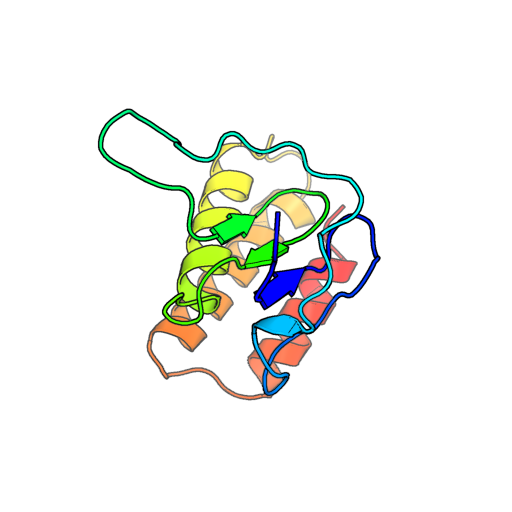3.31 102 GLU A CA 1
ATOM 793 C C . GLU A 1 102 ? -15.775 2.804 -4.911 1.00 93.31 102 GLU A C 1
ATOM 795 O O . GLU A 1 102 ? -14.880 3.572 -4.559 1.00 93.31 102 GLU A O 1
ATOM 800 N N . LYS A 1 103 ? -16.914 2.695 -4.217 1.00 95.69 103 LYS A N 1
ATOM 801 C CA . LYS A 1 103 ? -17.192 3.471 -3.000 1.00 95.69 103 LYS A CA 1
ATOM 802 C C . LYS A 1 103 ? -16.198 3.188 -1.867 1.00 95.69 103 LYS A C 1
ATOM 804 O O . LYS A 1 103 ? -15.963 4.065 -1.041 1.00 95.69 103 LYS A O 1
ATOM 809 N N . ASP A 1 104 ? -15.622 1.984 -1.816 1.00 95.44 104 ASP A N 1
ATOM 810 C CA . ASP A 1 104 ? -14.652 1.618 -0.783 1.00 95.44 104 ASP A CA 1
ATOM 811 C C . ASP A 1 104 ? -13.328 2.371 -0.996 1.00 95.44 104 ASP A C 1
ATOM 813 O O . ASP A 1 104 ? -12.670 2.724 -0.019 1.00 95.44 104 ASP A O 1
ATOM 817 N N . LEU A 1 105 ? -12.964 2.675 -2.251 1.00 93.56 105 LEU A N 1
ATOM 818 C CA . LEU A 1 105 ? -11.795 3.500 -2.577 1.00 93.56 105 LEU A CA 1
ATOM 819 C C . LEU A 1 105 ? -12.000 4.951 -2.132 1.00 93.56 105 LEU A C 1
ATOM 821 O O . LEU A 1 105 ? -11.144 5.499 -1.443 1.00 93.56 105 LEU A O 1
ATOM 825 N N . ALA A 1 106 ? -13.161 5.535 -2.441 1.00 94.06 106 ALA A N 1
ATOM 826 C CA . ALA A 1 106 ? -13.505 6.883 -1.983 1.00 94.06 106 ALA A CA 1
ATOM 827 C C . ALA A 1 106 ? -13.540 6.971 -0.444 1.00 94.06 106 ALA A C 1
ATOM 829 O O . ALA A 1 106 ? -13.100 7.953 0.152 1.00 94.06 106 ALA A O 1
ATOM 830 N N . GLN A 1 107 ? -14.025 5.919 0.223 1.00 94.38 107 GLN A N 1
ATOM 831 C CA . GLN A 1 107 ? -14.015 5.849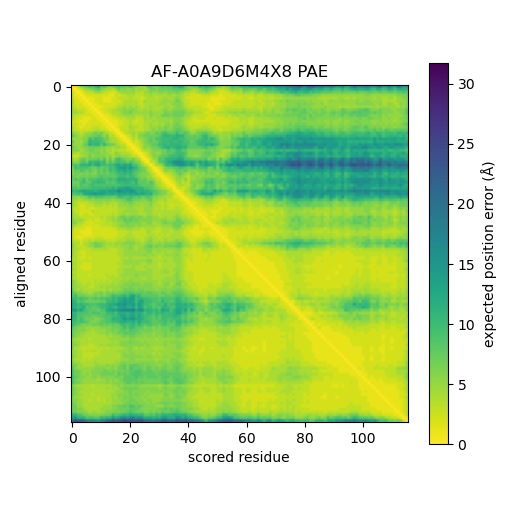 1.682 1.00 94.38 107 GLN A CA 1
ATOM 832 C C . GLN A 1 107 ? -12.592 5.726 2.249 1.00 94.38 107 GLN A C 1
ATOM 834 O O . GLN A 1 107 ? -12.304 6.322 3.287 1.00 94.38 107 GLN A O 1
ATOM 839 N N . LEU A 1 108 ? -11.706 4.964 1.600 1.00 94.50 108 LEU A N 1
ATOM 840 C CA . LEU A 1 108 ? -10.298 4.866 1.993 1.00 94.50 108 LEU A CA 1
ATOM 841 C C . LEU A 1 108 ? -9.584 6.216 1.899 1.00 94.50 108 LEU A C 1
ATOM 843 O O . LEU A 1 108 ? -8.874 6.574 2.836 1.00 94.50 108 LEU A O 1
ATOM 847 N N . GLU A 1 109 ? -9.797 6.959 0.813 1.00 92.88 109 GLU A N 1
ATOM 848 C CA . GLU A 1 109 ? -9.240 8.303 0.615 1.00 92.88 109 GLU A CA 1
ATOM 849 C C . GLU A 1 109 ? -9.711 9.261 1.716 1.00 92.88 109 GLU A C 1
ATOM 851 O O . GLU A 1 109 ? -8.891 9.825 2.440 1.00 92.88 109 GLU A O 1
ATOM 856 N N . ALA A 1 110 ? -11.025 9.328 1.952 1.00 92.31 110 ALA A N 1
ATOM 857 C CA . ALA A 1 110 ? -11.585 10.160 3.014 1.00 92.31 110 ALA A CA 1
ATOM 858 C C . ALA A 1 110 ? -11.047 9.782 4.407 1.00 92.31 110 ALA A C 1
ATOM 860 O O . ALA A 1 110 ? -10.806 10.652 5.242 1.00 92.31 110 ALA A O 1
ATOM 861 N N . LEU A 1 111 ? -10.851 8.491 4.700 1.00 91.75 111 LEU A N 1
ATOM 862 C CA . LEU A 1 111 ? -10.254 8.065 5.969 1.00 91.75 111 LEU A CA 1
ATOM 863 C C . LEU A 1 111 ? -8.788 8.490 6.079 1.00 91.75 111 LEU A C 1
ATOM 865 O O . LEU A 1 111 ? -8.386 8.951 7.146 1.00 91.75 111 LEU A O 1
ATOM 869 N N . ALA A 1 112 ? -8.013 8.355 5.003 1.00 89.69 112 ALA A N 1
ATOM 870 C CA . ALA A 1 112 ? -6.605 8.735 4.979 1.00 89.69 112 ALA A CA 1
ATOM 871 C C . ALA A 1 112 ? -6.413 10.239 5.236 1.00 89.69 112 ALA A C 1
ATOM 873 O O . ALA A 1 112 ? -5.538 10.605 6.013 1.00 89.69 112 ALA A O 1
ATOM 874 N N . GLU A 1 113 ? -7.274 11.096 4.680 1.00 89.62 113 GLU A N 1
ATOM 875 C CA . GLU A 1 113 ? -7.244 12.548 4.925 1.00 89.62 113 GLU A CA 1
ATOM 876 C C . GLU A 1 113 ? -7.594 12.936 6.373 1.00 89.62 113 GLU A C 1
ATOM 878 O O . GLU A 1 113 ? -7.166 13.976 6.869 1.00 89.62 113 GLU A O 1
ATOM 883 N N . ASN A 1 114 ? -8.377 12.104 7.066 1.00 85.25 114 ASN A N 1
ATOM 884 C CA . ASN A 1 114 ? -8.855 12.379 8.424 1.00 85.25 114 ASN A CA 1
ATOM 885 C C . ASN A 1 114 ? -7.994 11.740 9.530 1.00 85.25 114 ASN A C 1
ATOM 887 O O . ASN A 1 114 ? -8.243 11.969 10.720 1.00 85.25 114 ASN A O 1
ATOM 891 N N . ILE A 1 115 ? -6.999 10.923 9.178 1.00 81.94 115 ILE A N 1
ATOM 892 C CA . ILE A 1 115 ? -6.080 10.305 10.139 1.00 81.94 115 ILE A CA 1
ATOM 893 C C . ILE A 1 115 ? -4.818 11.165 10.233 1.00 81.94 115 ILE A C 1
ATOM 895 O O . ILE A 1 115 ? -4.105 11.357 9.256 1.00 81.94 115 ILE A O 1
ATOM 899 N N . SER A 1 116 ? -4.563 11.677 11.438 1.00 61.31 116 SER A N 1
ATOM 900 C CA . SER A 1 116 ? -3.427 12.533 11.805 1.00 61.31 116 SER A CA 1
ATOM 901 C C . SER A 1 116 ? -2.754 12.050 13.086 1.00 61.31 116 SER A C 1
ATOM 903 O O . SER A 1 116 ? -3.443 11.411 13.924 1.00 61.31 116 SER A O 1
#

Sequence (116 aa):
MKVLFSSWNDEIIDNRGADPASWKDAPVLKLPAEFDRENNITAFMGWSGIILLKDNINIVDMCTRFIEKVQCESCGKCYSGRIGTAVMQKLLRKIANGEGEEKDLAQLEALAENIS

Radius of gyration: 15.87 Å; Cα contacts (8 Å, |Δi|>4): 136; chains: 1; bounding box: 39×28×45 Å

Mean predicted aligned error: 5.73 Å

Solvent-accessible surface area (backbone atoms only — not comparable to full-atom values): 6848 Å² total; per-residue (Å²): 101,65,33,37,33,30,38,48,76,83,45,76,43,79,32,75,95,51,60,81,91,72,43,56,56,60,94,81,74,88,69,69,69,49,78,48,103,87,41,66,63,47,64,50,76,56,98,54,36,39,39,28,55,51,84,94,61,66,62,53,58,52,52,32,54,48,42,50,50,50,47,73,71,43,86,58,82,47,66,43,49,48,51,44,42,52,51,45,36,51,48,36,49,36,40,64,71,72,72,54,52,76,67,53,54,58,49,45,52,57,47,58,76,64,47,121

Foldseek 3Di:
DFFCWWCFQNDTAHCVPPDPVPGDDDDDDPDDQAPDPVHGDQKDQDPRGITGRDDPDDVLVVVLVVLVVQQVPDPCPDPLSNVLSVLLNVLSVCVVVVNHDPVSVVSNVVSVVVRD

Secondary structure (DSSP, 8-state):
-B-SEE-GGG--EE-TTS-GGGPPBPSS----SBSSSS-B--EEEETTEEEESSS---HHHHHHHHHHHHHHH----SHIIIIIHHHHHHHHHHHHTT---HHHHHHHHHHHHH--

pLDDT: mean 86.77, std 7.56, range [61.31, 95.75]